Protein AF-J9GEF2-F1 (afdb_monomer_lite)

Foldseek 3Di:
DPPPVPFDPLLVVLLVPLQVDQLVVLVVLVVSLVVGPDPVSNVSSVVSSVVSPVVVCVVVVVD

pLDDT: mean 87.99, std 13.61, range [40.22, 96.75]

Radius of gyration: 13.12 Å; chains: 1; bounding box: 26×18×44 Å

Secondary structure (DSSP, 8-state):
--------HHHHHHHHHHHHS-GGGGGGHHHHHHH-SSHHHHHHHHHHHHHHHHHHHHHTT--

Structure (mmCIF, N/CA/C/O backbone):
data_AF-J9GEF2-F1
#
_entry.id   AF-J9GEF2-F1
#
loop_
_atom_site.group_PDB
_atom_site.id
_atom_site.type_symbol
_atom_site.label_atom_id
_atom_site.label_alt_id
_atom_site.label_comp_id
_atom_site.label_asym_id
_atom_site.label_entity_id
_atom_site.label_seq_id
_atom_site.pdbx_PDB_ins_code
_atom_site.Cartn_x
_atom_site.Cartn_y
_atom_site.Cartn_z
_atom_site.occupancy
_atom_site.B_iso_or_equiv
_atom_site.auth_seq_id
_atom_site.auth_comp_id
_atom_site.auth_asym_id
_atom_site.auth_atom_id
_atom_site.pdbx_PDB_model_num
ATOM 1 N N . MET A 1 1 ? -6.864 10.483 28.465 1.00 40.22 1 MET A N 1
ATOM 2 C CA . MET A 1 1 ? -6.151 9.334 27.884 1.00 40.22 1 MET A CA 1
ATOM 3 C C . MET A 1 1 ? -6.243 9.546 26.397 1.00 40.22 1 MET A C 1
ATOM 5 O O . MET A 1 1 ? -7.339 9.483 25.866 1.00 40.22 1 MET A O 1
ATOM 9 N N . GLU A 1 2 ? -5.154 10.002 25.790 1.00 45.72 2 GLU A N 1
ATOM 10 C CA . GLU A 1 2 ? -5.068 10.098 24.337 1.00 45.72 2 GLU A CA 1
ATOM 11 C C . GLU A 1 2 ? -5.034 8.659 23.831 1.00 45.72 2 GLU A C 1
ATOM 13 O O . GLU A 1 2 ? -4.088 7.925 24.119 1.00 45.72 2 GLU A O 1
ATOM 18 N N . ASP A 1 3 ? -6.117 8.219 23.193 1.00 48.38 3 ASP A N 1
ATOM 19 C CA . ASP A 1 3 ? -6.131 6.968 22.450 1.00 48.38 3 ASP A CA 1
ATOM 20 C C . ASP A 1 3 ? -5.058 7.081 21.367 1.00 48.38 3 ASP A C 1
ATOM 22 O O . ASP A 1 3 ? -5.252 7.710 20.327 1.00 48.38 3 ASP A O 1
ATOM 26 N N . ALA A 1 4 ? -3.884 6.509 21.638 1.00 52.22 4 ALA A N 1
ATOM 27 C CA . ALA A 1 4 ? -2.930 6.182 20.600 1.00 52.22 4 ALA A CA 1
ATOM 28 C C . ALA A 1 4 ? -3.676 5.257 19.638 1.00 52.22 4 ALA A C 1
ATOM 30 O O . ALA A 1 4 ? -3.946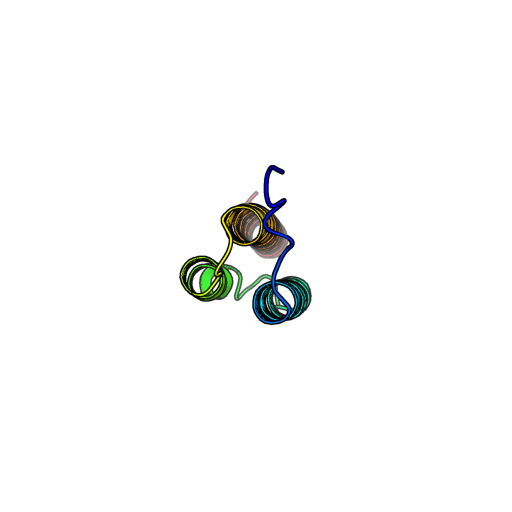 4.102 19.978 1.00 52.22 4 ALA A O 1
ATOM 31 N N . VAL A 1 5 ? -4.076 5.784 18.480 1.00 58.97 5 VAL A N 1
ATOM 32 C CA . VAL A 1 5 ? -4.753 5.017 17.435 1.00 58.97 5 VAL A CA 1
ATOM 33 C C . VAL A 1 5 ? -3.731 4.029 16.879 1.00 58.97 5 VAL A C 1
ATOM 35 O O . VAL A 1 5 ? -3.033 4.287 15.906 1.00 58.97 5 VAL A O 1
ATOM 38 N N . MET A 1 6 ? -3.568 2.912 17.582 1.00 71.44 6 MET A N 1
ATOM 39 C CA . MET A 1 6 ? -2.659 1.843 17.213 1.00 71.44 6 MET A CA 1
ATOM 40 C C . MET A 1 6 ? -3.149 1.244 15.899 1.00 71.44 6 MET A C 1
ATOM 42 O O . MET A 1 6 ? -4.305 0.831 15.817 1.00 71.44 6 MET A O 1
ATOM 46 N N . MET A 1 7 ? -2.261 1.164 14.902 1.00 79.12 7 MET A N 1
ATOM 47 C CA . MET A 1 7 ? -2.529 0.527 13.608 1.00 79.12 7 MET A CA 1
ATOM 48 C C . MET A 1 7 ? -3.379 -0.729 13.748 1.00 79.12 7 MET A C 1
ATOM 50 O O . MET A 1 7 ? -3.009 -1.654 14.498 1.00 79.12 7 MET A O 1
ATOM 54 N N . THR A 1 8 ? -4.470 -0.775 12.984 1.00 89.31 8 THR A N 1
ATOM 55 C CA . THR A 1 8 ? -5.409 -1.893 13.023 1.00 89.31 8 THR A CA 1
ATOM 56 C C . THR A 1 8 ? -4.762 -3.159 12.465 1.00 89.31 8 THR A C 1
ATOM 58 O O . THR A 1 8 ? -3.711 -3.147 11.814 1.00 89.31 8 THR A O 1
ATOM 61 N N . GLN A 1 9 ? -5.382 -4.311 12.721 1.00 91.19 9 GLN A N 1
ATOM 62 C CA . GLN A 1 9 ? -4.932 -5.558 12.105 1.00 91.19 9 GLN A CA 1
ATOM 63 C C . GLN A 1 9 ? -5.036 -5.498 10.572 1.00 91.19 9 GLN A C 1
ATOM 65 O O . GLN A 1 9 ? -4.184 -6.078 9.895 1.00 91.19 9 GLN A O 1
ATOM 70 N N . ARG A 1 10 ? -6.038 -4.781 10.040 1.00 92.12 10 ARG A N 1
ATOM 71 C CA . ARG A 1 10 ? -6.214 -4.561 8.602 1.00 92.12 10 ARG A 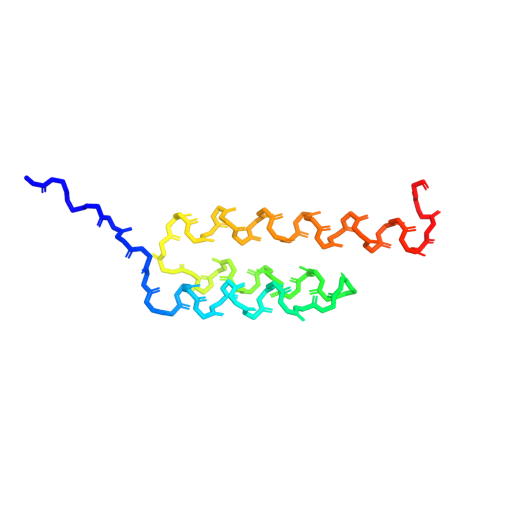CA 1
ATOM 72 C C . ARG A 1 10 ? -5.069 -3.724 8.045 1.00 92.12 10 ARG A C 1
ATOM 74 O O . ARG A 1 10 ? -4.401 -4.185 7.127 1.00 92.12 10 ARG A O 1
ATOM 81 N N . ASP A 1 11 ? -4.753 -2.592 8.671 1.00 93.69 11 ASP A N 1
ATOM 82 C CA . ASP A 1 11 ? -3.629 -1.738 8.270 1.00 93.69 11 ASP A CA 1
ATOM 83 C C . ASP A 1 11 ? -2.319 -2.529 8.185 1.00 93.69 11 ASP A C 1
ATOM 85 O O . ASP A 1 11 ? -1.596 -2.479 7.187 1.00 93.69 11 ASP A O 1
ATOM 89 N N . ARG A 1 12 ? -2.029 -3.340 9.211 1.00 92.94 12 ARG A N 1
ATOM 90 C CA . ARG A 1 12 ? -0.835 -4.203 9.247 1.00 92.94 12 ARG A CA 1
ATOM 91 C C . ARG A 1 12 ? -0.813 -5.223 8.108 1.00 92.94 12 ARG A C 1
ATOM 93 O O . ARG A 1 12 ? 0.270 -5.533 7.607 1.00 92.94 12 ARG A O 1
ATOM 100 N N . GLN A 1 13 ? -1.969 -5.759 7.710 1.00 95.50 13 GLN A N 1
ATOM 101 C CA . GLN A 1 13 ? -2.068 -6.650 6.551 1.00 95.50 13 GLN A CA 1
ATOM 102 C C . GLN A 1 13 ? -1.796 -5.902 5.245 1.00 95.50 13 GLN A C 1
ATOM 104 O 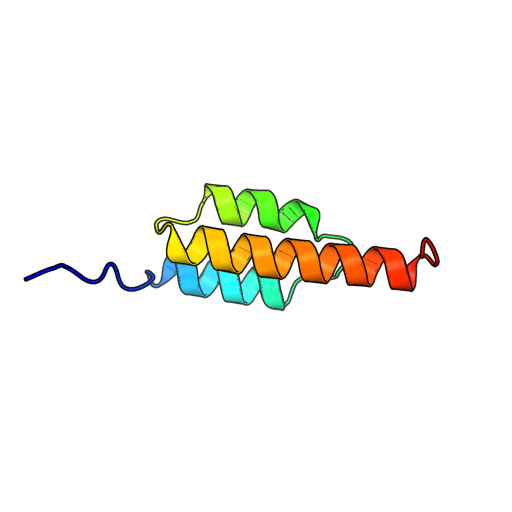O . GLN A 1 13 ? -0.957 -6.370 4.477 1.00 95.50 13 GLN A O 1
ATOM 109 N N . LEU A 1 14 ? -2.399 -4.724 5.051 1.00 95.19 14 LEU A N 1
ATOM 110 C CA . LEU A 1 14 ? -2.164 -3.868 3.882 1.00 95.19 14 LEU A CA 1
ATOM 111 C C . LEU A 1 14 ? -0.670 -3.555 3.720 1.00 95.19 14 LEU A C 1
ATOM 113 O O . LEU A 1 14 ? -0.093 -3.769 2.658 1.00 95.19 14 LEU A O 1
ATOM 117 N N . MET A 1 15 ? 0.012 -3.175 4.805 1.00 93.81 15 MET A N 1
ATOM 118 C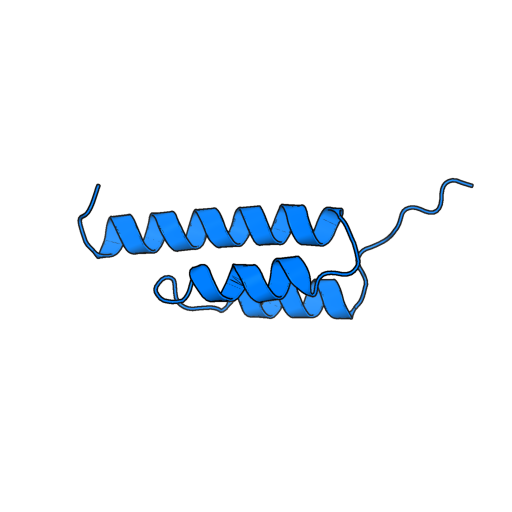 CA . MET A 1 15 ? 1.463 -2.954 4.782 1.00 93.81 15 MET A CA 1
ATOM 119 C C . MET A 1 15 ? 2.267 -4.210 4.456 1.00 93.81 15 MET A C 1
ATOM 121 O O . MET A 1 15 ? 3.298 -4.126 3.786 1.00 93.81 15 MET A O 1
ATOM 125 N N . LYS A 1 16 ? 1.847 -5.378 4.950 1.00 95.69 16 LYS A N 1
ATOM 126 C CA . LYS A 1 16 ? 2.532 -6.637 4.646 1.00 95.69 16 LYS A CA 1
ATOM 127 C C . LYS A 1 16 ? 2.407 -6.979 3.162 1.00 95.69 16 LYS A C 1
ATOM 129 O O . LYS A 1 16 ? 3.396 -7.408 2.573 1.00 95.69 16 LYS A O 1
ATOM 134 N N . TRP A 1 17 ? 1.232 -6.769 2.572 1.00 95.62 17 TRP A N 1
ATOM 135 C CA . TRP A 1 17 ? 1.007 -6.968 1.141 1.00 95.62 17 TRP A CA 1
ATOM 136 C C . TRP A 1 17 ? 1.790 -5.957 0.306 1.00 95.62 17 TRP A C 1
ATOM 138 O O . TRP A 1 17 ? 2.549 -6.374 -0.563 1.00 95.62 17 TRP A O 1
ATOM 148 N N . ALA A 1 18 ? 1.739 -4.668 0.654 1.00 95.00 18 ALA A N 1
ATOM 149 C CA . ALA A 1 18 ? 2.508 -3.620 -0.018 1.00 95.00 18 ALA A CA 1
ATOM 150 C C . ALA A 1 18 ? 4.023 -3.901 -0.017 1.00 95.00 18 ALA A C 1
ATOM 152 O O . ALA A 1 18 ? 4.692 -3.714 -1.025 1.00 95.00 18 ALA A O 1
ATOM 153 N N . LYS A 1 19 ? 4.592 -4.398 1.093 1.00 93.88 19 LYS A N 1
ATOM 154 C CA . LYS A 1 19 ? 6.030 -4.738 1.171 1.00 93.88 19 LYS A CA 1
ATOM 155 C C . LYS A 1 19 ? 6.424 -5.964 0.346 1.00 93.88 19 LYS A C 1
ATOM 157 O O . LYS A 1 19 ? 7.592 -6.092 -0.010 1.00 93.88 19 LYS A O 1
ATOM 162 N N . ALA A 1 20 ? 5.490 -6.883 0.115 1.00 95.12 20 ALA A N 1
ATOM 163 C CA . ALA A 1 20 ? 5.715 -8.087 -0.681 1.00 95.12 20 ALA A CA 1
ATOM 164 C C . ALA A 1 20 ? 5.440 -7.868 -2.179 1.00 95.12 20 ALA A C 1
ATOM 166 O O . ALA A 1 20 ? 5.688 -8.766 -2.981 1.00 95.12 20 ALA A O 1
ATOM 167 N N . MET A 1 21 ? 4.915 -6.697 -2.539 1.00 92.31 21 MET A N 1
ATOM 168 C CA . MET A 1 21 ? 4.523 -6.356 -3.895 1.00 92.31 21 MET A CA 1
ATOM 169 C C . MET A 1 21 ? 5.749 -6.170 -4.806 1.00 92.31 21 MET A C 1
ATOM 171 O O . MET A 1 21 ? 6.755 -5.601 -4.366 1.00 92.31 21 MET A O 1
ATOM 175 N N . PRO A 1 22 ? 5.685 -6.633 -6.069 1.00 93.12 22 PRO A N 1
ATOM 176 C CA . PRO A 1 22 ? 6.683 -6.301 -7.079 1.00 93.12 22 PRO A CA 1
ATOM 177 C C . PRO A 1 22 ? 6.774 -4.788 -7.283 1.00 93.12 22 PRO A C 1
ATOM 179 O O . PRO A 1 22 ? 5.759 -4.095 -7.256 1.00 93.12 22 PRO A O 1
ATOM 182 N N . ASP A 1 23 ? 7.976 -4.278 -7.544 1.00 90.50 23 ASP A N 1
ATOM 183 C CA . ASP A 1 23 ? 8.188 -2.849 -7.797 1.00 90.50 23 ASP A CA 1
ATOM 184 C C . ASP A 1 23 ? 7.386 -2.325 -8.999 1.00 90.50 23 ASP A C 1
ATOM 186 O O . ASP A 1 23 ? 6.931 -1.192 -8.954 1.00 90.50 23 ASP A O 1
ATOM 190 N N . GLU A 1 24 ? 7.094 -3.161 -9.998 1.00 91.31 24 GLU A N 1
ATOM 191 C CA . GLU A 1 24 ? 6.234 -2.834 -11.155 1.00 91.31 24 GLU A CA 1
ATOM 192 C C . GLU A 1 24 ? 4.806 -2.446 -10.798 1.00 91.31 24 GLU A C 1
ATOM 194 O O . GLU A 1 24 ? 4.155 -1.729 -11.553 1.00 91.31 24 GLU A O 1
ATOM 199 N N . LEU A 1 25 ? 4.314 -2.944 -9.668 1.00 93.56 25 LEU A N 1
ATOM 200 C CA . LEU A 1 25 ? 2.945 -2.737 -9.216 1.00 93.56 25 LEU A CA 1
ATOM 201 C C . LEU A 1 25 ? 2.881 -1.663 -8.130 1.00 93.56 25 LEU A C 1
ATOM 203 O O . LEU A 1 25 ? 1.917 -1.602 -7.379 1.00 93.56 25 LEU A O 1
ATOM 207 N N . TRP A 1 26 ? 3.888 -0.785 -8.038 1.00 94.19 26 TRP A N 1
ATOM 208 C CA . TRP A 1 26 ? 3.942 0.271 -7.024 1.00 94.19 26 TRP A CA 1
ATOM 209 C C . TRP A 1 26 ? 2.663 1.123 -6.964 1.00 94.19 26 TRP A C 1
ATOM 211 O O . TRP A 1 26 ? 2.320 1.615 -5.890 1.00 94.19 26 TRP A O 1
ATOM 221 N N . PHE A 1 27 ? 1.959 1.290 -8.088 1.00 93.06 27 PHE A N 1
ATOM 222 C CA . PHE A 1 27 ? 0.709 2.046 -8.178 1.00 93.06 27 PHE A CA 1
ATOM 223 C C . PHE A 1 27 ? -0.461 1.363 -7.454 1.00 93.06 27 PHE A C 1
ATOM 225 O O . PHE A 1 27 ? -1.330 2.060 -6.947 1.00 93.06 27 PHE A O 1
ATOM 232 N N . GLU A 1 28 ? -0.469 0.032 -7.313 1.00 95.19 28 GLU A N 1
ATOM 233 C CA . GLU A 1 28 ? -1.509 -0.684 -6.552 1.00 95.19 28 GLU A CA 1
ATOM 234 C C . GLU A 1 28 ? -1.436 -0.378 -5.047 1.00 95.19 28 GLU A C 1
ATOM 236 O O . GLU A 1 28 ? -2.397 -0.581 -4.310 1.00 95.19 28 GLU A O 1
ATOM 241 N N . VAL A 1 29 ? -0.311 0.167 -4.565 1.00 95.44 29 VAL A N 1
ATOM 242 C CA . VAL A 1 29 ? -0.207 0.641 -3.178 1.00 95.44 29 VAL A CA 1
ATOM 243 C C . VAL A 1 29 ? -1.105 1.860 -2.926 1.00 95.44 29 VAL A C 1
ATOM 245 O O . VAL A 1 29 ? -1.443 2.109 -1.770 1.00 95.44 29 VAL A O 1
ATOM 248 N N . ASP A 1 30 ? -1.520 2.603 -3.962 1.00 95.31 30 ASP A N 1
ATOM 249 C CA . ASP A 1 30 ? -2.480 3.706 -3.809 1.00 95.31 30 ASP A CA 1
ATOM 250 C C . ASP A 1 30 ? -3.837 3.207 -3.281 1.00 95.31 30 ASP A C 1
ATOM 252 O O . ASP A 1 30 ? -4.365 3.798 -2.338 1.00 95.31 30 ASP A O 1
ATOM 256 N N . ASP A 1 31 ? -4.320 2.053 -3.751 1.00 96.25 31 ASP A N 1
ATOM 257 C CA . ASP A 1 31 ? -5.563 1.448 -3.250 1.00 96.25 31 ASP A CA 1
ATOM 258 C C . ASP A 1 31 ? -5.450 1.090 -1.759 1.00 96.25 31 ASP A C 1
ATOM 260 O O . ASP A 1 31 ? -6.351 1.358 -0.965 1.00 96.25 31 ASP A O 1
ATOM 264 N N . TYR A 1 32 ? -4.295 0.568 -1.331 1.00 95.88 32 TYR A N 1
ATOM 265 C CA . TYR A 1 32 ? -4.052 0.270 0.083 1.00 95.88 32 TYR A CA 1
ATOM 266 C C . TYR A 1 32 ? -4.000 1.526 0.955 1.00 95.88 32 TYR A C 1
ATOM 268 O O . TYR A 1 32 ? -4.362 1.465 2.131 1.00 95.88 32 TYR A O 1
ATOM 276 N N . ILE A 1 33 ? -3.532 2.656 0.415 1.00 95.44 33 ILE A N 1
ATOM 277 C CA . ILE A 1 33 ? -3.541 3.942 1.126 1.00 95.44 33 ILE A CA 1
ATOM 278 C C . ILE A 1 33 ? -4.987 4.397 1.341 1.00 95.44 33 ILE A C 1
ATOM 280 O O . ILE A 1 33 ? -5.322 4.840 2.440 1.00 95.44 33 ILE A O 1
ATOM 284 N N . ASP A 1 34 ? -5.846 4.257 0.334 1.00 95.56 34 ASP A N 1
ATOM 285 C CA . ASP A 1 34 ? -7.258 4.623 0.451 1.00 95.56 34 ASP A CA 1
ATOM 286 C C . ASP A 1 34 ? -8.030 3.680 1.392 1.00 95.56 34 ASP A C 1
ATOM 288 O O . ASP A 1 34 ? -8.884 4.133 2.160 1.00 95.56 34 ASP A O 1
ATOM 292 N N . GLU A 1 35 ? -7.692 2.386 1.407 1.00 95.06 35 GLU A N 1
ATOM 293 C CA . GLU A 1 35 ? -8.281 1.392 2.317 1.00 95.06 35 GLU A CA 1
ATOM 294 C C . GLU A 1 35 ? -7.780 1.476 3.766 1.00 95.06 35 GLU A C 1
ATOM 296 O O . GLU A 1 35 ? -8.406 0.896 4.661 1.00 95.06 35 GLU A O 1
ATOM 301 N N . ALA A 1 36 ? -6.652 2.144 4.011 1.00 94.56 36 ALA A N 1
ATOM 302 C CA . ALA A 1 36 ? -6.074 2.245 5.341 1.00 94.56 36 ALA A CA 1
ATOM 303 C C . ALA A 1 36 ? -6.969 3.069 6.278 1.00 94.56 36 ALA A C 1
ATOM 305 O O . ALA A 1 36 ? -7.416 4.182 5.959 1.00 94.56 36 ALA A O 1
ATOM 306 N N . GLU A 1 37 ? -7.1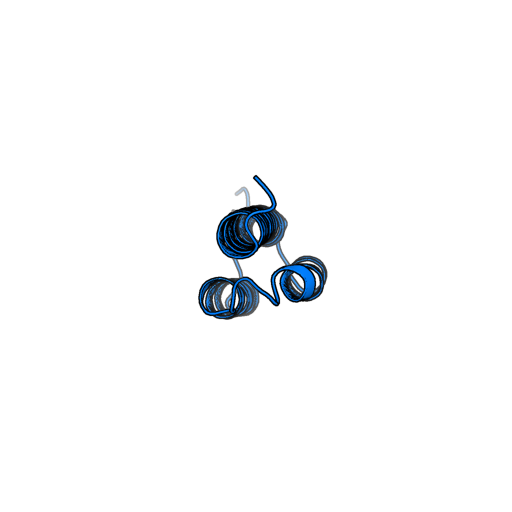97 2.516 7.466 1.00 91.88 37 GLU A N 1
ATOM 307 C CA . GLU A 1 37 ? -8.115 3.057 8.470 1.00 91.88 37 GLU A CA 1
ATOM 308 C C . GLU A 1 37 ? -7.448 4.149 9.314 1.00 91.88 37 GLU A C 1
ATOM 310 O O . GLU A 1 37 ? -8.125 5.028 9.848 1.00 91.88 37 GLU A O 1
ATOM 315 N N . THR A 1 38 ? -6.116 4.111 9.421 1.00 91.06 38 THR A N 1
ATOM 316 C CA . THR A 1 38 ? -5.328 5.047 10.229 1.00 91.06 38 THR A CA 1
ATOM 317 C C . THR A 1 38 ? -4.393 5.899 9.380 1.00 91.06 38 THR A C 1
ATOM 319 O O . THR A 1 38 ? -3.808 5.439 8.398 1.00 91.06 38 THR A O 1
ATOM 322 N N . GLU A 1 39 ? -4.204 7.157 9.786 1.00 92.06 39 GLU A N 1
ATOM 323 C CA . GLU A 1 39 ? -3.277 8.070 9.103 1.00 92.06 39 GLU A CA 1
ATOM 324 C C . GLU A 1 39 ? -1.830 7.552 9.163 1.00 92.06 39 GLU A C 1
ATOM 326 O O . GLU A 1 39 ? -1.109 7.600 8.169 1.00 92.06 39 GLU A O 1
ATOM 331 N N . GLU A 1 40 ? -1.431 6.938 10.283 1.00 91.38 40 GLU A N 1
ATOM 332 C CA . GLU A 1 40 ? -0.105 6.323 10.424 1.00 91.38 40 GLU A CA 1
ATOM 333 C C . GLU A 1 40 ? 0.132 5.232 9.361 1.00 91.38 40 GLU A C 1
ATOM 335 O O . GLU A 1 40 ? 1.215 5.138 8.775 1.00 91.38 40 GLU A O 1
ATOM 340 N N . ALA A 1 41 ? -0.887 4.420 9.058 1.00 93.31 41 ALA A N 1
ATOM 341 C CA . ALA A 1 41 ? -0.813 3.414 8.002 1.00 93.31 41 ALA A CA 1
ATOM 342 C C . ALA A 1 41 ? -0.723 4.029 6.610 1.00 93.31 41 ALA A C 1
ATOM 344 O O . ALA A 1 41 ? 0.103 3.586 5.808 1.00 93.31 41 ALA A O 1
ATOM 345 N N . ARG A 1 42 ? -1.492 5.087 6.345 1.00 95.06 42 ARG A N 1
ATOM 346 C CA . ARG A 1 42 ? -1.419 5.838 5.084 1.00 95.06 42 ARG A CA 1
ATOM 347 C C . ARG A 1 42 ? -0.026 6.402 4.851 1.00 95.06 42 ARG A C 1
ATOM 349 O O . ARG A 1 42 ? 0.515 6.268 3.753 1.00 95.06 42 ARG A O 1
ATOM 356 N N . GLU A 1 43 ? 0.587 6.986 5.875 1.00 95.31 43 GLU A N 1
ATOM 357 C CA . GLU A 1 43 ? 1.946 7.523 5.783 1.00 95.31 43 GLU A CA 1
ATOM 358 C C . GLU A 1 43 ? 2.984 6.428 5.511 1.00 95.31 43 GLU A C 1
ATOM 360 O O . GLU A 1 43 ? 3.819 6.579 4.610 1.00 95.31 43 GLU A O 1
ATOM 365 N N . GLN A 1 44 ? 2.908 5.295 6.216 1.00 95.19 44 GLN A N 1
ATOM 366 C CA . GLN A 1 44 ? 3.822 4.177 5.971 1.00 95.19 44 GLN A CA 1
ATOM 367 C C . GLN A 1 44 ? 3.646 3.574 4.570 1.00 95.19 44 GLN A C 1
ATOM 369 O O . GLN A 1 44 ? 4.642 3.298 3.893 1.00 95.19 44 GLN A O 1
ATOM 374 N N . LEU A 1 45 ? 2.408 3.418 4.099 1.00 96.12 45 LEU A N 1
ATOM 375 C CA . LEU A 1 45 ? 2.107 2.921 2.755 1.00 96.12 45 LEU A CA 1
ATOM 376 C C . LEU A 1 45 ? 2.595 3.885 1.664 1.00 96.12 45 LEU A C 1
ATOM 378 O O . LEU A 1 45 ? 3.216 3.436 0.702 1.00 96.12 45 LEU A O 1
ATOM 382 N N . ARG A 1 46 ? 2.455 5.206 1.849 1.00 96.62 46 ARG A N 1
ATOM 383 C CA . ARG A 1 46 ? 3.063 6.214 0.952 1.00 96.62 46 ARG A CA 1
ATOM 384 C C . ARG A 1 46 ? 4.584 6.082 0.884 1.00 96.62 46 ARG A C 1
ATOM 386 O O . ARG A 1 46 ? 5.170 6.251 -0.188 1.00 96.62 46 ARG A O 1
ATOM 393 N N . GLY A 1 47 ? 5.225 5.771 2.011 1.00 96.75 47 GLY A N 1
ATOM 394 C CA . GLY A 1 47 ? 6.656 5.477 2.067 1.00 96.75 47 GLY A CA 1
ATOM 395 C C . GLY A 1 47 ? 7.032 4.242 1.243 1.00 96.75 47 GLY A C 1
ATOM 396 O O . GLY A 1 47 ? 7.962 4.304 0.436 1.00 96.75 47 GLY A O 1
ATOM 397 N N . ILE A 1 48 ? 6.280 3.147 1.400 1.00 95.38 48 ILE A N 1
ATOM 398 C CA . ILE A 1 48 ? 6.477 1.900 0.642 1.00 95.38 48 ILE A CA 1
ATOM 399 C C . ILE A 1 48 ? 6.279 2.144 -0.857 1.00 95.38 48 ILE A C 1
ATOM 401 O O . ILE A 1 48 ? 7.161 1.799 -1.642 1.00 95.38 48 ILE A O 1
ATOM 405 N N . ARG A 1 49 ? 5.189 2.816 -1.247 1.00 96.56 49 ARG A N 1
ATOM 406 C CA . ARG A 1 49 ? 4.899 3.201 -2.636 1.00 96.56 49 ARG A CA 1
ATOM 407 C C . ARG A 1 49 ? 6.073 3.934 -3.275 1.00 96.56 49 ARG A C 1
ATOM 409 O O . ARG A 1 49 ? 6.552 3.541 -4.333 1.00 96.56 49 ARG A O 1
ATOM 416 N N . ARG A 1 50 ? 6.577 4.984 -2.614 1.00 95.19 50 ARG A N 1
ATOM 417 C CA . ARG A 1 50 ? 7.705 5.778 -3.125 1.00 95.19 50 ARG A CA 1
ATOM 418 C C . ARG A 1 50 ? 8.972 4.937 -3.283 1.00 95.19 50 ARG A C 1
ATOM 420 O O . ARG A 1 50 ? 9.733 5.143 -4.224 1.00 95.19 50 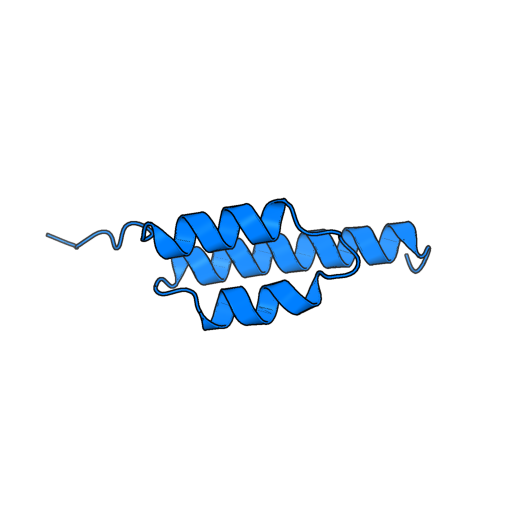ARG A O 1
ATOM 427 N N . TRP A 1 51 ? 9.219 4.016 -2.355 1.00 95.00 51 TRP A N 1
ATOM 428 C CA . TRP A 1 51 ? 10.375 3.128 -2.427 1.00 95.00 51 TRP A CA 1
ATOM 429 C C . TRP A 1 51 ? 10.271 2.121 -3.578 1.00 95.00 51 TRP A C 1
ATOM 431 O O . TRP A 1 51 ? 11.267 1.902 -4.266 1.00 95.00 51 TRP A O 1
ATOM 441 N N . LEU A 1 52 ? 9.085 1.551 -3.813 1.00 94.44 52 LEU A N 1
ATOM 442 C CA . LEU A 1 52 ? 8.831 0.660 -4.948 1.00 94.44 52 LEU A CA 1
ATOM 443 C C . LEU A 1 52 ? 8.962 1.404 -6.281 1.00 94.44 52 LEU A C 1
ATOM 445 O O . LEU A 1 52 ? 9.699 0.940 -7.142 1.00 94.44 52 LEU A O 1
ATOM 449 N N . TYR A 1 53 ? 8.366 2.596 -6.402 1.00 93.31 53 TYR A N 1
ATOM 450 C CA . TYR A 1 53 ? 8.509 3.451 -7.585 1.00 93.31 53 TYR A CA 1
ATOM 451 C C . TYR A 1 53 ? 9.982 3.702 -7.927 1.00 93.31 53 TYR A C 1
ATOM 453 O O . TYR A 1 53 ? 10.432 3.430 -9.034 1.00 93.31 53 TYR A O 1
ATOM 461 N N . ARG A 1 54 ? 10.785 4.108 -6.936 1.00 92.12 54 ARG A N 1
ATOM 462 C CA . ARG A 1 54 ? 12.216 4.355 -7.152 1.00 92.12 54 ARG A CA 1
ATOM 463 C C . ARG A 1 54 ? 12.982 3.094 -7.568 1.00 92.12 54 ARG A C 1
ATOM 465 O O . ARG A 1 54 ? 13.960 3.181 -8.306 1.00 92.12 54 ARG A O 1
ATOM 472 N N . LYS A 1 55 ? 12.584 1.921 -7.066 1.00 91.19 55 LYS A N 1
ATOM 473 C CA . LYS A 1 55 ? 13.172 0.645 -7.494 1.00 91.19 55 LYS A CA 1
ATOM 474 C C . LYS A 1 55 ? 12.840 0.330 -8.945 1.00 91.19 55 LYS A C 1
ATOM 476 O O . LYS A 1 55 ? 13.742 -0.092 -9.665 1.00 91.19 55 LYS A O 1
ATOM 481 N N . GLU A 1 56 ? 11.595 0.551 -9.347 1.00 92.06 56 GLU A N 1
ATOM 482 C CA . GLU A 1 56 ? 11.144 0.368 -10.725 1.00 92.06 56 GLU A CA 1
ATOM 483 C C . GLU A 1 56 ? 11.915 1.302 -11.668 1.00 92.06 56 GLU A C 1
ATOM 485 O O . GLU A 1 56 ? 12.532 0.818 -12.616 1.00 92.06 56 GLU A O 1
ATOM 490 N N . GLU A 1 57 ? 12.041 2.590 -11.325 1.00 89.62 57 GLU A N 1
ATOM 491 C CA . GLU A 1 57 ? 12.846 3.555 -12.088 1.00 89.62 57 GLU A CA 1
ATOM 492 C C . GLU A 1 57 ? 14.309 3.107 -12.249 1.00 89.62 57 GLU A C 1
ATOM 494 O O . GLU A 1 57 ? 14.855 3.137 -13.355 1.00 89.62 57 GLU A O 1
ATOM 499 N N . CYS A 1 58 ? 14.949 2.641 -11.167 1.00 87.25 58 CYS A N 1
ATOM 500 C CA . CYS A 1 58 ? 16.314 2.110 -11.228 1.00 87.25 58 CYS A CA 1
ATOM 501 C C . CYS A 1 58 ? 16.418 0.851 -12.100 1.00 87.25 58 CYS A C 1
ATOM 503 O O . CYS A 1 58 ? 17.420 0.658 -12.787 1.00 87.25 58 CYS A O 1
ATOM 505 N N . ARG A 1 59 ? 15.410 -0.023 -12.066 1.00 83.56 59 ARG A N 1
ATOM 506 C CA . ARG A 1 59 ? 15.393 -1.279 -12.824 1.00 83.56 59 ARG A CA 1
ATOM 507 C C . ARG A 1 59 ? 15.156 -1.041 -14.314 1.00 83.56 59 ARG A C 1
ATOM 509 O O . ARG A 1 59 ? 15.791 -1.693 -15.138 1.00 83.56 59 ARG A O 1
ATOM 516 N N . CYS A 1 60 ? 14.286 -0.095 -14.654 1.00 83.25 60 CYS A N 1
ATOM 517 C CA . CYS A 1 60 ? 14.003 0.318 -16.026 1.00 83.25 60 CYS A CA 1
ATOM 518 C C . CYS A 1 60 ? 15.077 1.258 -16.606 1.00 83.25 60 CYS A C 1
ATOM 520 O O . CYS A 1 60 ? 14.997 1.616 -17.780 1.00 83.25 60 CYS A O 1
ATOM 522 N N . GLY A 1 61 ? 16.089 1.639 -15.814 1.00 73.25 61 GLY A N 1
ATOM 523 C CA . GLY A 1 61 ? 17.180 2.517 -16.246 1.00 73.25 61 GLY A CA 1
ATOM 524 C C . GLY A 1 61 ? 16.726 3.952 -16.523 1.00 73.25 61 GLY A C 1
ATOM 525 O O . GLY A 1 61 ? 17.326 4.631 -17.353 1.00 73.25 61 GLY A O 1
ATOM 526 N N . MET A 1 62 ? 15.645 4.395 -15.871 1.00 66.81 62 MET A N 1
ATOM 527 C CA . MET A 1 62 ? 15.088 5.744 -16.028 1.00 66.81 62 MET A CA 1
ATOM 528 C C . MET A 1 62 ? 15.784 6.798 -15.143 1.00 66.81 62 MET A C 1
ATOM 530 O O . MET A 1 62 ? 15.429 7.974 -15.217 1.00 66.81 62 MET A O 1
ATOM 534 N N . ILE A 1 63 ? 16.779 6.398 -14.338 1.00 57.81 63 ILE A N 1
ATOM 535 C CA . ILE A 1 63 ? 17.632 7.259 -13.493 1.00 57.81 63 ILE A CA 1
ATOM 536 C C . ILE A 1 63 ? 19.104 6.997 -13.804 1.00 57.81 63 ILE A C 1
ATOM 538 O O . ILE A 1 63 ? 19.468 5.805 -13.918 1.00 57.81 63 ILE A O 1
#

Sequence (63 aa):
MEDAVMMTQRDRQLMKWAKAMPDELWFEVDDYIDEAETEEAREQLRGIRRWLYRKEECRCGMI

Organism: NCBI:txid749906